Protein AF-T1A2F9-F1 (afdb_monomer)

InterPro domains:
  IPR013780 Glycosyl hydrolase, all-beta [G3DSA:2.60.40.1180] (97-160)

Secondary structure (DSSP, 8-state):
--SS-----B--GGGTTSSTTTTTT-SSSTTS-HHHHHHHHHHHHHH--TTBTTTHHHHHHHHHHHT--HHHHHHHHHHHHHHTB-TTS-B--SS--GGGGGHHHHHHHHHHEE-SSSSPEESTTS-TTS-EEEEEEEETTTEEEEEEEETTEEEEEEE-

Structure (mmCIF, N/CA/C/O backbone):
data_AF-T1A2F9-F1
#
_entry.id   AF-T1A2F9-F1
#
loop_
_atom_site.group_PDB
_atom_site.id
_atom_site.type_symbol
_atom_site.label_atom_id
_atom_site.label_alt_id
_atom_site.label_comp_id
_atom_site.label_asym_id
_atom_site.label_entity_id
_atom_site.label_seq_id
_atom_site.pdbx_PDB_ins_code
_atom_site.Cartn_x
_atom_site.Cartn_y
_atom_site.Cartn_z
_atom_site.occupancy
_atom_site.B_iso_or_equiv
_atom_site.auth_seq_id
_atom_site.auth_comp_id
_atom_site.auth_asym_id
_atom_site.auth_atom_id
_atom_site.pdbx_PDB_model_num
ATOM 1 N N . PHE A 1 1 ? -3.158 4.848 -23.390 1.00 39.69 1 PHE A N 1
ATOM 2 C CA . PHE A 1 1 ? -2.364 3.608 -23.528 1.00 39.69 1 PHE A CA 1
ATOM 3 C C . PHE A 1 1 ? -3.320 2.428 -23.637 1.00 39.69 1 PHE A C 1
ATOM 5 O O . PHE A 1 1 ? -4.338 2.453 -22.957 1.00 39.69 1 PHE A O 1
ATOM 12 N N . GLY A 1 2 ? -3.061 1.473 -24.540 1.00 35.88 2 GLY A N 1
ATOM 13 C CA . GLY A 1 2 ? -3.942 0.319 -24.774 1.00 35.88 2 GLY A CA 1
ATOM 14 C C . GLY A 1 2 ? -4.059 -0.620 -23.560 1.00 35.88 2 GLY A C 1
ATOM 15 O O . GLY A 1 2 ? -3.306 -0.465 -22.601 1.00 35.88 2 GLY A O 1
ATOM 16 N N . PRO A 1 3 ? -4.973 -1.606 -23.595 1.00 38.78 3 PRO A N 1
ATOM 17 C CA . PRO A 1 3 ? -5.327 -2.448 -22.443 1.00 38.78 3 PRO A CA 1
ATOM 18 C C . PRO A 1 3 ? -4.197 -3.358 -21.930 1.00 38.78 3 PRO A C 1
ATOM 20 O O . PRO A 1 3 ? -4.290 -3.857 -20.815 1.00 38.78 3 PRO A O 1
ATOM 23 N N . ASN A 1 4 ? -3.131 -3.553 -22.714 1.00 48.72 4 ASN A N 1
ATOM 24 C CA . ASN A 1 4 ? -1.951 -4.340 -22.355 1.00 48.72 4 ASN A CA 1
ATOM 25 C C . ASN A 1 4 ? -0.677 -3.596 -22.796 1.00 48.72 4 ASN A C 1
ATOM 27 O O . ASN A 1 4 ? -0.108 -3.939 -23.835 1.00 48.72 4 ASN A O 1
ATOM 31 N N . PRO A 1 5 ? -0.235 -2.544 -22.084 1.00 49.72 5 PRO A N 1
ATOM 32 C CA . PRO A 1 5 ? 1.060 -1.951 -22.379 1.00 49.72 5 PRO A CA 1
ATOM 33 C C . PRO A 1 5 ? 2.152 -3.010 -22.140 1.00 49.72 5 PRO A C 1
ATOM 35 O O . PRO A 1 5 ? 2.027 -3.801 -21.198 1.00 49.72 5 PRO A O 1
ATOM 38 N N . PRO A 1 6 ? 3.202 -3.075 -22.976 1.00 50.50 6 PRO A N 1
ATOM 39 C CA . PRO A 1 6 ? 4.313 -3.978 -22.723 1.00 50.50 6 PRO A CA 1
ATOM 40 C C . PRO A 1 6 ? 4.901 -3.652 -21.348 1.00 50.50 6 PRO A C 1
ATOM 42 O O . PRO A 1 6 ? 5.358 -2.536 -21.108 1.00 50.50 6 PRO A O 1
ATOM 45 N N . VAL A 1 7 ? 4.854 -4.626 -20.439 1.00 58.56 7 VAL A N 1
ATOM 46 C CA . VAL A 1 7 ? 5.533 -4.570 -19.143 1.00 58.56 7 VAL A CA 1
ATOM 47 C C . VAL A 1 7 ? 7.024 -4.705 -19.434 1.00 58.56 7 VAL A C 1
ATOM 49 O O . VAL A 1 7 ? 7.567 -5.805 -19.462 1.00 58.56 7 VAL A O 1
ATOM 52 N N . ARG A 1 8 ? 7.666 -3.589 -19.772 1.00 58.16 8 ARG A N 1
ATOM 53 C CA . ARG A 1 8 ? 9.113 -3.508 -19.936 1.00 58.16 8 ARG A CA 1
ATOM 54 C C . ARG A 1 8 ? 9.649 -2.704 -18.761 1.00 58.16 8 ARG A C 1
ATOM 56 O O . ARG A 1 8 ? 9.241 -1.549 -18.635 1.00 58.16 8 ARG A O 1
ATOM 63 N N . PRO A 1 9 ? 10.543 -3.276 -17.937 1.00 56.16 9 PRO A N 1
ATOM 64 C CA . PRO A 1 9 ? 11.260 -2.485 -16.961 1.00 56.16 9 PRO A CA 1
ATOM 65 C C . PRO A 1 9 ? 11.976 -1.332 -17.662 1.00 56.16 9 PRO A C 1
ATOM 67 O O . PRO A 1 9 ? 12.737 -1.539 -18.612 1.00 56.16 9 PRO A O 1
ATOM 70 N N . VAL A 1 10 ? 11.657 -0.121 -17.237 1.00 64.56 10 VAL A N 1
ATOM 71 C CA . VAL A 1 10 ? 12.330 1.122 -17.627 1.00 64.56 10 VAL A CA 1
ATOM 72 C C . VAL A 1 10 ? 12.952 1.693 -16.360 1.00 64.56 10 VAL A C 1
ATOM 74 O O . VAL A 1 10 ? 12.511 1.341 -15.274 1.00 64.56 10 VAL A O 1
ATOM 77 N N . GLY A 1 11 ? 14.002 2.502 -16.459 1.00 58.38 11 GLY A N 1
ATOM 78 C CA . GLY A 1 11 ? 14.671 2.982 -15.254 1.00 58.38 11 GLY A CA 1
ATOM 79 C C . GLY A 1 11 ? 15.381 4.306 -15.450 1.00 58.38 11 GLY A C 1
ATOM 80 O O . GLY A 1 11 ? 16.134 4.484 -16.408 1.00 58.38 11 GLY A O 1
ATOM 81 N N . SER A 1 12 ? 15.161 5.213 -14.504 1.00 57.91 12 SER A N 1
ATOM 82 C CA . SER A 1 12 ? 16.075 6.304 -14.169 1.00 57.91 12 SER A CA 1
ATOM 83 C C . SER A 1 12 ? 15.968 6.543 -12.665 1.00 57.91 12 SER A C 1
ATOM 85 O O . SER A 1 12 ? 14.859 6.530 -12.138 1.00 57.91 12 SER A O 1
ATOM 87 N N . SER A 1 13 ? 17.078 6.816 -11.978 1.00 58.81 13 SER A N 1
ATOM 88 C CA . SER A 1 13 ? 17.068 7.126 -10.537 1.00 58.81 13 SER A CA 1
ATOM 89 C C . SER A 1 13 ? 16.171 8.317 -10.165 1.00 58.81 13 SER A C 1
ATOM 91 O O . SER A 1 13 ? 15.777 8.445 -9.014 1.00 58.81 13 SER A O 1
ATOM 93 N N . ALA A 1 14 ? 15.801 9.161 -11.135 1.00 56.34 14 ALA A N 1
ATOM 94 C CA . ALA A 1 14 ? 14.977 10.351 -10.939 1.00 56.34 14 ALA A CA 1
ATOM 95 C C . ALA A 1 14 ? 13.527 10.066 -10.493 1.00 56.34 14 ALA A C 1
ATOM 97 O O . ALA A 1 14 ? 12.864 10.975 -10.001 1.00 56.34 14 ALA A O 1
ATOM 98 N N . GLY A 1 15 ? 13.017 8.838 -10.662 1.00 59.19 15 GLY A N 1
ATOM 99 C CA . GLY A 1 15 ? 11.674 8.468 -10.195 1.00 59.19 15 GLY A CA 1
ATOM 100 C C . GLY A 1 15 ? 11.557 8.366 -8.670 1.00 59.19 15 GLY A C 1
ATOM 101 O O . GLY A 1 15 ? 10.506 8.695 -8.117 1.00 59.19 15 GLY A O 1
ATOM 102 N N . MET A 1 16 ? 12.658 8.008 -7.998 1.00 63.72 16 MET A N 1
ATOM 103 C CA . MET A 1 16 ? 12.675 7.705 -6.563 1.00 63.72 16 MET A CA 1
ATOM 104 C C . MET A 1 16 ? 12.317 8.894 -5.670 1.00 63.72 16 MET A C 1
ATOM 106 O O . MET A 1 16 ? 11.827 8.696 -4.562 1.00 63.72 16 MET A O 1
ATOM 110 N N . ASP A 1 17 ? 12.536 10.129 -6.122 1.00 71.12 17 ASP A N 1
ATOM 111 C CA . ASP A 1 17 ? 12.412 11.321 -5.271 1.00 71.12 17 ASP A CA 1
ATOM 112 C C . ASP A 1 17 ? 10.998 11.927 -5.253 1.00 71.12 17 ASP A C 1
ATOM 114 O O . ASP A 1 17 ? 10.759 12.953 -4.615 1.00 71.12 17 ASP A O 1
ATOM 118 N N . ALA A 1 18 ? 10.025 11.314 -5.934 1.00 83.12 18 ALA A N 1
ATOM 119 C CA . ALA A 1 18 ? 8.707 11.925 -6.097 1.00 83.12 18 ALA A CA 1
ATOM 120 C C . ALA A 1 18 ? 7.710 11.635 -4.963 1.00 83.12 18 ALA A C 1
ATOM 122 O O . ALA A 1 18 ? 6.803 12.434 -4.720 1.00 83.12 18 ALA A O 1
ATOM 123 N N . LEU A 1 19 ? 7.844 10.493 -4.283 1.00 92.38 19 LEU A N 1
ATOM 124 C CA . LEU A 1 19 ? 6.873 10.017 -3.288 1.00 92.38 19 LEU A CA 1
ATOM 125 C C . LEU A 1 19 ? 7.487 9.701 -1.918 1.00 92.38 19 LEU A C 1
ATOM 127 O O . LEU A 1 19 ? 6.774 9.228 -1.036 1.00 92.38 19 LEU A O 1
ATOM 131 N N . GLN A 1 20 ? 8.760 10.041 -1.686 1.00 92.62 20 GLN A N 1
ATOM 132 C CA . GLN A 1 20 ? 9.443 9.809 -0.401 1.00 92.62 20 GLN A CA 1
ATOM 133 C C . GLN A 1 20 ? 8.725 10.456 0.790 1.00 92.62 20 GLN A C 1
ATOM 135 O O . GLN A 1 20 ? 8.724 9.912 1.891 1.00 92.62 20 GLN A O 1
ATOM 140 N N . VAL A 1 21 ? 8.063 11.594 0.551 1.00 95.06 21 VAL A N 1
ATOM 141 C CA . VAL A 1 21 ? 7.233 12.304 1.538 1.00 95.06 21 VAL A CA 1
ATOM 142 C C . VAL A 1 21 ? 5.988 11.505 1.965 1.00 95.06 21 VAL A C 1
ATOM 144 O O . VAL A 1 21 ? 5.433 11.758 3.034 1.00 95.06 21 VAL A O 1
ATOM 147 N N . VAL A 1 22 ? 5.542 10.558 1.132 1.00 96.69 22 VAL A N 1
ATOM 148 C CA . VAL A 1 22 ? 4.444 9.626 1.416 1.00 96.69 22 VAL A CA 1
ATOM 149 C C . VAL A 1 22 ? 4.997 8.371 2.082 1.00 96.69 22 VAL A C 1
ATOM 151 O O . VAL A 1 22 ? 4.637 8.082 3.214 1.00 96.69 22 VAL A O 1
ATOM 154 N N . PHE A 1 23 ? 5.934 7.684 1.428 1.00 95.62 23 PHE A N 1
ATOM 155 C CA . PHE A 1 23 ? 6.635 6.526 1.976 1.00 95.62 23 PHE A CA 1
ATOM 156 C C . PHE A 1 23 ? 8.119 6.603 1.594 1.00 95.62 23 PHE A C 1
ATOM 158 O O . PHE A 1 23 ? 8.418 6.799 0.416 1.00 95.62 23 PHE A O 1
ATOM 165 N N . PRO A 1 24 ? 9.059 6.424 2.538 1.00 93.56 24 PRO A N 1
ATOM 166 C CA . PRO A 1 24 ? 8.846 5.986 3.921 1.00 93.56 24 PRO A CA 1
ATOM 167 C C . PRO A 1 24 ? 8.671 7.129 4.939 1.00 93.56 24 PRO A C 1
ATOM 169 O O . PRO A 1 24 ? 8.632 6.862 6.135 1.00 93.56 24 PRO A O 1
ATOM 172 N N . ALA A 1 25 ? 8.614 8.401 4.521 1.00 95.44 25 ALA A N 1
ATOM 173 C CA . ALA A 1 25 ? 8.609 9.509 5.483 1.00 95.44 25 ALA A CA 1
ATOM 174 C C . ALA A 1 25 ? 7.255 9.725 6.184 1.00 95.44 25 ALA A C 1
ATOM 176 O O . ALA A 1 25 ? 7.220 10.298 7.273 1.00 95.44 25 ALA A O 1
ATOM 177 N N . TRP A 1 26 ? 6.145 9.285 5.575 1.00 95.50 26 TRP A N 1
ATOM 178 C CA . TRP A 1 26 ? 4.792 9.348 6.146 1.00 95.50 26 TRP A CA 1
ATOM 179 C C . TRP A 1 26 ? 4.285 10.750 6.522 1.00 95.50 26 TRP A C 1
ATOM 181 O O . TRP A 1 26 ? 3.306 10.902 7.258 1.00 95.50 26 TRP A O 1
ATOM 191 N N . ASN A 1 27 ? 4.893 11.806 5.975 1.00 96.06 27 ASN A N 1
ATOM 192 C CA . ASN A 1 27 ? 4.419 13.180 6.148 1.00 96.06 27 ASN A CA 1
ATOM 193 C C . ASN A 1 27 ? 3.094 13.430 5.399 1.00 96.06 27 ASN A C 1
ATOM 195 O O . ASN A 1 27 ? 2.295 14.275 5.819 1.00 96.06 27 ASN A O 1
ATOM 199 N N . ILE A 1 28 ? 2.854 12.710 4.296 1.00 97.19 28 ILE A N 1
ATOM 200 C CA . ILE A 1 28 ? 1.596 12.722 3.538 1.00 97.19 28 ILE A CA 1
ATOM 201 C C . ILE A 1 28 ? 0.985 11.314 3.537 1.00 97.19 28 ILE A C 1
ATOM 203 O O . ILE A 1 28 ? 1.659 10.352 3.207 1.00 97.19 28 ILE A O 1
ATOM 207 N N . GLY A 1 29 ? -0.303 11.198 3.865 1.00 96.44 29 GLY A N 1
ATOM 208 C CA . GLY A 1 29 ? -1.039 9.930 3.892 1.00 96.44 29 GLY A CA 1
ATOM 209 C C . GLY A 1 29 ? -2.557 10.133 3.924 1.00 96.44 29 GLY A C 1
ATOM 210 O O . GLY A 1 29 ? -3.057 11.220 3.611 1.00 96.44 29 GLY A O 1
ATOM 211 N N . LEU A 1 30 ? -3.303 9.096 4.316 1.00 96.25 30 LEU A N 1
ATOM 212 C CA . LEU A 1 30 ? -4.773 9.080 4.330 1.00 96.25 30 LEU A CA 1
ATOM 213 C C . LEU A 1 30 ? -5.431 10.194 5.154 1.00 96.25 30 LEU A C 1
ATOM 215 O O . LEU A 1 30 ? -6.510 10.668 4.791 1.00 96.25 30 LEU A O 1
ATOM 219 N N . GLU A 1 31 ? -4.795 10.599 6.248 1.00 97.00 31 GLU A N 1
ATOM 220 C CA . GLU A 1 31 ? -5.277 11.598 7.203 1.00 97.00 31 GLU A CA 1
ATOM 221 C C . GLU A 1 31 ? -4.752 13.011 6.928 1.00 97.00 31 GLU A C 1
ATOM 223 O O . GLU A 1 31 ? -5.129 13.966 7.612 1.00 97.00 31 GLU A O 1
ATOM 228 N N . SER A 1 32 ? -3.876 13.173 5.935 1.00 97.25 32 SER A N 1
ATOM 229 C CA . SER A 1 32 ? -3.378 14.488 5.539 1.00 97.25 32 SER A CA 1
ATOM 230 C C . SER A 1 32 ? -4.493 15.344 4.931 1.00 97.25 32 SER A C 1
ATOM 232 O O . SER A 1 32 ? -5.541 14.855 4.504 1.00 97.25 32 SER A O 1
ATOM 234 N N . GLN A 1 33 ? -4.252 16.658 4.840 1.00 97.69 33 GLN A N 1
ATOM 235 C CA . GLN A 1 33 ? -5.173 17.571 4.159 1.00 97.69 33 GLN A CA 1
ATOM 236 C C . GLN A 1 33 ? -5.513 17.043 2.760 1.00 97.69 33 GLN A C 1
ATOM 238 O O . GLN A 1 33 ? -4.618 16.650 2.010 1.00 97.69 33 GLN A O 1
ATOM 243 N N . SER A 1 34 ? -6.791 17.108 2.379 1.00 96.38 34 SER A N 1
ATOM 244 C CA . SER A 1 34 ? -7.290 16.561 1.109 1.00 96.38 34 SER A CA 1
ATOM 245 C C . SER A 1 34 ? -6.507 17.047 -0.116 1.00 96.38 34 SER A C 1
ATOM 247 O O . SER A 1 34 ? -6.301 16.275 -1.049 1.00 96.38 34 SER A O 1
ATOM 249 N N . ARG A 1 35 ? -6.012 18.295 -0.100 1.00 97.88 35 ARG A N 1
ATOM 250 C CA . ARG A 1 35 ? -5.144 18.852 -1.152 1.00 97.88 35 ARG A CA 1
ATOM 251 C C . ARG A 1 35 ? -3.787 18.148 -1.264 1.00 97.88 35 ARG A C 1
ATOM 253 O O . ARG A 1 35 ? -3.330 17.904 -2.371 1.00 97.88 35 ARG A O 1
ATOM 260 N N . LEU A 1 36 ? -3.160 17.810 -0.134 1.00 97.38 36 LEU A N 1
ATOM 261 C CA . LEU A 1 36 ? -1.859 17.136 -0.101 1.00 97.38 36 LEU A CA 1
ATOM 262 C C . LEU A 1 36 ? -2.011 15.677 -0.521 1.00 97.38 36 LEU A C 1
ATOM 264 O O . LEU A 1 36 ? -1.247 15.194 -1.350 1.00 97.38 36 LEU A O 1
ATOM 268 N N . ARG A 1 37 ? -3.053 15.003 -0.018 1.00 96.69 37 ARG A N 1
ATOM 269 C CA . ARG A 1 37 ? -3.372 13.637 -0.439 1.00 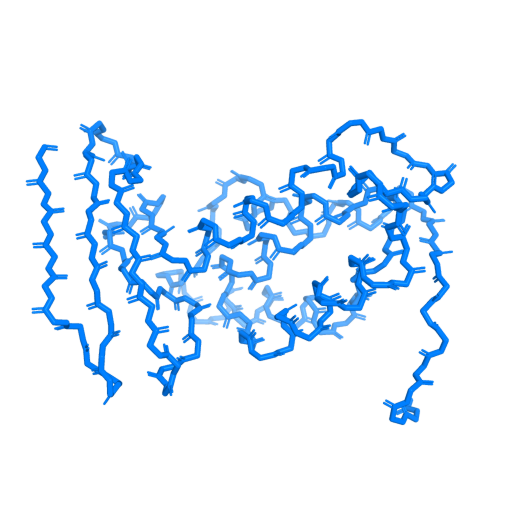96.69 37 ARG A CA 1
ATOM 270 C C . ARG A 1 37 ? -3.692 13.567 -1.936 1.00 96.69 37 ARG A C 1
ATOM 272 O O . ARG A 1 37 ? -3.221 12.663 -2.612 1.00 96.69 37 ARG A O 1
ATOM 279 N N . ARG A 1 38 ? -4.443 14.537 -2.472 1.00 97.94 38 ARG A N 1
ATOM 280 C CA . ARG A 1 38 ? -4.709 14.627 -3.916 1.00 97.94 38 ARG A CA 1
ATOM 281 C C . ARG A 1 38 ? -3.423 14.797 -4.723 1.00 97.94 38 ARG A C 1
ATOM 283 O O . ARG A 1 38 ? -3.247 14.067 -5.683 1.00 97.94 38 ARG A O 1
ATOM 290 N N . ALA A 1 39 ? -2.512 15.674 -4.297 1.00 97.06 39 ALA A N 1
ATOM 291 C CA . ALA A 1 39 ? -1.220 15.832 -4.965 1.00 97.06 39 ALA A CA 1
ATOM 292 C C . ALA A 1 39 ? -0.407 14.523 -4.986 1.00 97.06 39 ALA A C 1
ATOM 294 O O . ALA A 1 39 ? 0.182 14.196 -6.008 1.00 97.06 39 ALA A O 1
ATOM 295 N N . ALA A 1 40 ? -0.416 13.741 -3.901 1.00 96.69 40 ALA A N 1
ATOM 296 C CA . ALA A 1 40 ? 0.226 12.424 -3.883 1.00 96.69 40 ALA A CA 1
ATOM 297 C C . ALA A 1 40 ? -0.408 11.445 -4.890 1.00 96.69 40 ALA A C 1
ATOM 299 O O . ALA A 1 40 ? 0.311 10.793 -5.643 1.00 96.69 40 ALA A O 1
ATOM 300 N N . LEU A 1 41 ? -1.742 11.377 -4.945 1.00 97.69 41 LEU A N 1
ATOM 301 C CA . LEU A 1 41 ? -2.466 10.535 -5.905 1.00 97.69 41 LEU A CA 1
ATOM 302 C C . LEU A 1 41 ? -2.187 10.949 -7.357 1.00 97.69 41 LEU A C 1
ATOM 304 O O . LEU A 1 41 ? -1.896 10.089 -8.184 1.00 97.69 41 LEU A O 1
ATOM 308 N N . ASP A 1 42 ? -2.210 12.252 -7.648 1.00 96.00 42 ASP A N 1
ATOM 309 C CA . ASP A 1 42 ? -1.910 12.791 -8.978 1.00 96.00 42 ASP A CA 1
ATOM 310 C C . ASP A 1 42 ? -0.465 12.456 -9.396 1.00 96.00 42 ASP A C 1
ATOM 312 O O . ASP A 1 42 ? -0.214 12.103 -10.550 1.00 96.00 42 ASP A O 1
ATOM 316 N N . THR A 1 43 ? 0.486 12.488 -8.455 1.00 94.94 43 THR A N 1
ATOM 317 C CA . THR A 1 43 ? 1.878 12.071 -8.685 1.00 94.94 43 THR A CA 1
ATOM 318 C C . THR A 1 43 ? 1.985 10.578 -9.013 1.00 94.94 43 THR A C 1
ATOM 320 O O . THR A 1 43 ? 2.661 10.221 -9.980 1.00 94.94 43 THR A O 1
ATOM 323 N N . VAL A 1 44 ? 1.289 9.698 -8.276 1.00 95.06 44 VAL A N 1
ATOM 324 C CA . VAL A 1 44 ? 1.218 8.254 -8.595 1.00 95.06 44 VAL A CA 1
ATOM 325 C C . VAL A 1 44 ? 0.663 8.050 -10.011 1.00 95.06 44 VAL A C 1
ATOM 327 O O . VAL A 1 44 ? 1.231 7.294 -10.807 1.00 95.06 44 VAL A O 1
ATOM 330 N N . ASP A 1 45 ? -0.416 8.763 -10.347 1.00 93.75 45 ASP A N 1
ATOM 331 C CA . ASP A 1 45 ? -1.091 8.681 -11.645 1.00 93.75 45 ASP A CA 1
ATOM 332 C C . ASP A 1 45 ? -0.248 9.191 -12.813 1.00 93.75 45 ASP A C 1
ATOM 334 O O . ASP A 1 45 ? -0.358 8.657 -13.923 1.00 93.75 45 ASP A O 1
ATOM 338 N N . TYR A 1 46 ? 0.568 10.216 -12.577 1.00 91.31 46 TYR A N 1
ATOM 339 C CA . TYR A 1 46 ? 1.460 10.797 -13.572 1.00 91.31 46 TYR A CA 1
ATOM 340 C C . TYR A 1 46 ? 2.671 9.896 -13.833 1.00 91.31 46 TYR A C 1
ATOM 342 O O . TYR A 1 46 ? 2.982 9.603 -14.989 1.00 91.31 46 TYR A O 1
ATOM 350 N N . LEU A 1 47 ? 3.330 9.427 -12.770 1.00 88.62 47 LEU A N 1
ATOM 351 C CA . LEU A 1 47 ? 4.606 8.717 -12.866 1.00 88.62 47 LEU A CA 1
ATOM 352 C C . LEU A 1 47 ? 4.459 7.258 -13.298 1.00 88.62 47 LEU A C 1
ATOM 354 O O . LEU A 1 47 ? 5.222 6.791 -14.141 1.00 88.62 47 LEU A O 1
ATOM 358 N N . ARG A 1 48 ? 3.473 6.536 -12.746 1.00 89.25 48 ARG A N 1
ATOM 359 C CA . ARG A 1 48 ? 3.171 5.130 -13.091 1.00 89.25 48 ARG A CA 1
ATOM 360 C C . ARG A 1 48 ? 4.402 4.211 -13.104 1.00 89.25 48 ARG A C 1
ATOM 362 O O . ARG A 1 48 ? 4.506 3.336 -13.968 1.00 89.25 48 ARG A O 1
ATOM 369 N N . LEU A 1 49 ? 5.297 4.359 -12.126 1.00 89.62 49 LEU A N 1
ATOM 370 C CA . LEU A 1 49 ? 6.566 3.622 -11.999 1.00 89.62 49 LEU A CA 1
ATOM 371 C C . LEU A 1 49 ? 6.389 2.163 -11.539 1.00 89.62 49 LEU A C 1
ATOM 373 O O . LEU A 1 49 ? 7.267 1.568 -10.927 1.00 89.62 49 LEU A O 1
ATOM 377 N N . TRP A 1 50 ? 5.264 1.534 -11.886 1.00 91.69 50 TRP A N 1
ATOM 378 C CA . TRP A 1 50 ? 4.911 0.165 -11.501 1.00 91.69 50 TRP A CA 1
ATOM 379 C C . TRP A 1 50 ? 5.957 -0.888 -11.900 1.00 91.69 50 TRP A C 1
ATOM 381 O O . TRP A 1 50 ? 5.964 -1.989 -11.357 1.00 91.69 50 TRP A O 1
ATOM 391 N N . TYR A 1 51 ? 6.806 -0.591 -12.878 1.00 89.88 51 TYR A N 1
ATOM 392 C CA . TYR A 1 51 ? 7.846 -1.497 -13.363 1.00 89.88 51 TYR A CA 1
ATOM 393 C C . TYR A 1 51 ? 9.200 -0.799 -13.449 1.00 89.88 51 TYR A C 1
ATOM 395 O O . TYR A 1 51 ? 10.031 -1.195 -14.263 1.00 89.88 51 TYR A O 1
ATOM 403 N N . ASP A 1 52 ? 9.405 0.264 -12.671 1.00 88.12 52 ASP A N 1
ATOM 404 C CA . ASP A 1 52 ? 10.724 0.873 -12.585 1.00 88.12 52 ASP A CA 1
ATOM 405 C C . ASP A 1 52 ? 11.723 -0.130 -11.999 1.00 88.12 52 ASP A C 1
ATOM 407 O O . ASP A 1 52 ? 11.397 -0.852 -11.065 1.00 88.12 52 ASP A O 1
ATOM 411 N N . SER A 1 53 ? 12.925 -0.228 -12.557 1.00 84.00 53 SER A N 1
ATOM 412 C CA . SER A 1 53 ? 13.892 -1.239 -12.112 1.00 84.00 53 SER A CA 1
ATOM 413 C C . SER A 1 53 ? 14.489 -0.991 -10.720 1.00 84.00 53 SER A C 1
ATOM 415 O O . SER A 1 53 ? 15.194 -1.860 -10.221 1.00 84.00 53 SER A O 1
ATOM 417 N N . ASN A 1 54 ? 14.274 0.181 -10.122 1.00 83.75 54 ASN A N 1
ATOM 418 C CA . ASN A 1 54 ? 14.925 0.597 -8.879 1.00 83.75 54 ASN A CA 1
ATOM 419 C C . ASN A 1 54 ? 13.959 1.184 -7.837 1.00 83.75 54 ASN A C 1
ATOM 421 O O . ASN A 1 54 ? 14.339 1.345 -6.683 1.00 83.75 54 ASN A O 1
ATOM 425 N N . ASP A 1 55 ? 12.737 1.538 -8.240 1.00 87.69 55 ASP A N 1
ATOM 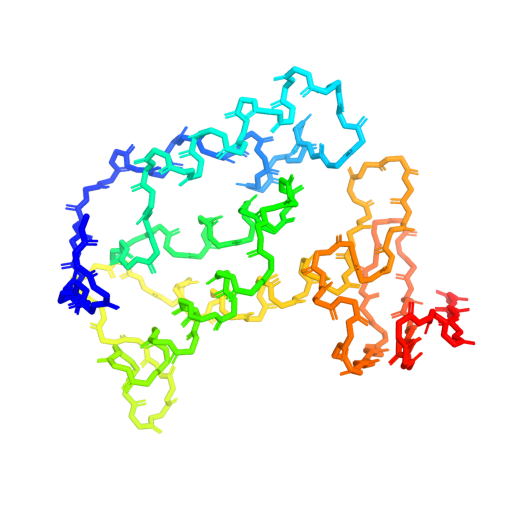426 C CA . ASP A 1 55 ? 11.787 2.260 -7.388 1.00 87.69 55 ASP A CA 1
ATOM 427 C C . ASP A 1 55 ? 10.563 1.425 -6.979 1.00 87.69 55 ASP A C 1
ATOM 429 O O . ASP A 1 55 ? 9.699 1.915 -6.258 1.00 87.69 55 ASP A O 1
ATOM 433 N N . THR A 1 56 ? 10.427 0.156 -7.394 1.00 90.81 56 THR A N 1
ATOM 434 C CA . THR A 1 56 ? 9.203 -0.605 -7.061 1.00 90.81 56 THR A CA 1
ATOM 435 C C . THR A 1 56 ? 9.004 -0.784 -5.556 1.00 90.81 56 THR A C 1
ATOM 437 O O . THR A 1 56 ? 7.867 -0.779 -5.080 1.00 90.81 56 THR A O 1
ATOM 440 N N . SER A 1 57 ? 10.095 -0.913 -4.801 1.00 92.00 57 SER A N 1
ATOM 441 C CA . SER A 1 57 ? 10.073 -1.121 -3.350 1.00 92.00 57 SER A CA 1
ATOM 442 C C . SER A 1 57 ? 9.614 0.110 -2.558 1.00 92.00 57 SER A C 1
ATOM 444 O O . SER A 1 57 ? 9.157 -0.043 -1.427 1.00 92.00 57 SER A O 1
ATOM 446 N N . SER A 1 58 ? 9.663 1.302 -3.155 1.00 93.06 58 SER A N 1
ATOM 447 C CA . SER A 1 58 ? 9.182 2.578 -2.603 1.00 93.06 58 SER A CA 1
ATOM 448 C C . SER A 1 58 ? 7.864 3.026 -3.235 1.00 93.06 58 SER A C 1
ATOM 450 O O . SER A 1 58 ? 6.945 3.439 -2.529 1.00 93.06 58 SER A O 1
ATOM 452 N N . PHE A 1 59 ? 7.732 2.909 -4.557 1.00 95.12 59 PHE A N 1
ATOM 453 C CA . PHE A 1 59 ? 6.585 3.412 -5.312 1.00 95.12 59 PHE A CA 1
ATOM 454 C C . PHE A 1 59 ? 5.274 2.704 -4.957 1.00 95.12 59 PHE A C 1
ATOM 456 O O . PHE A 1 59 ? 4.254 3.356 -4.733 1.00 95.12 59 PHE A O 1
ATOM 463 N N . TYR A 1 60 ? 5.278 1.369 -4.901 1.00 96.94 60 TYR A N 1
ATOM 464 C CA . TYR A 1 60 ? 4.068 0.607 -4.587 1.00 96.94 60 TYR A CA 1
ATOM 465 C C . TYR A 1 60 ? 3.535 0.863 -3.168 1.00 96.94 60 TYR A C 1
ATOM 467 O O . TYR A 1 60 ? 2.340 1.151 -3.053 1.00 96.94 60 TYR A O 1
ATOM 475 N N . PRO A 1 61 ? 4.353 0.797 -2.097 1.00 97.25 61 PRO A N 1
ATOM 476 C CA . PRO A 1 61 ? 3.862 1.142 -0.768 1.00 97.25 61 PRO A CA 1
ATOM 477 C C . PRO A 1 61 ? 3.470 2.617 -0.667 1.00 97.25 61 PRO A C 1
ATOM 479 O O . PRO A 1 61 ? 2.441 2.904 -0.070 1.00 97.25 61 PRO A O 1
ATOM 482 N N . ALA A 1 62 ? 4.164 3.546 -1.339 1.00 97.19 62 ALA A N 1
ATOM 483 C CA . ALA A 1 62 ? 3.719 4.941 -1.396 1.00 97.19 62 ALA A CA 1
ATOM 484 C C . ALA A 1 62 ? 2.329 5.099 -2.039 1.00 97.19 62 ALA A C 1
ATOM 486 O O . ALA A 1 62 ? 1.508 5.888 -1.571 1.00 97.19 62 ALA A O 1
ATOM 487 N N . ALA A 1 63 ? 2.038 4.346 -3.104 1.00 97.81 63 ALA A N 1
ATOM 488 C CA . ALA A 1 63 ? 0.716 4.354 -3.724 1.00 97.81 63 ALA A CA 1
ATOM 489 C C . ALA A 1 63 ? -0.370 3.842 -2.761 1.00 97.81 63 ALA A C 1
ATOM 491 O O . ALA A 1 63 ? -1.451 4.434 -2.697 1.00 97.81 63 ALA A O 1
ATOM 492 N N . ALA A 1 64 ? -0.073 2.796 -1.984 1.00 98.38 64 ALA A N 1
ATOM 493 C CA . ALA A 1 64 ? -0.977 2.283 -0.955 1.00 98.38 64 ALA A CA 1
ATOM 494 C C . ALA A 1 64 ? -1.170 3.287 0.199 1.00 98.38 64 ALA A C 1
ATOM 496 O O . ALA A 1 64 ? -2.298 3.556 0.616 1.00 98.38 64 ALA A O 1
ATOM 497 N N . ASP A 1 65 ? -0.092 3.919 0.662 1.00 97.56 65 ASP A N 1
ATOM 498 C CA . ASP A 1 65 ? -0.100 4.905 1.751 1.00 97.56 65 ASP A CA 1
ATOM 499 C C . ASP A 1 65 ? -0.852 6.199 1.372 1.00 97.56 65 ASP A C 1
ATOM 501 O O . ASP A 1 65 ? -1.489 6.840 2.216 1.00 97.56 65 ASP A O 1
ATOM 505 N N . ALA A 1 66 ? -0.853 6.563 0.083 1.00 97.19 66 ALA A N 1
ATOM 506 C CA . ALA A 1 66 ? -1.693 7.630 -0.470 1.00 97.19 66 ALA A CA 1
ATOM 507 C C . ALA A 1 66 ? -3.178 7.221 -0.616 1.00 97.19 66 ALA A C 1
ATOM 509 O O . ALA A 1 66 ? -4.061 8.087 -0.732 1.00 97.19 66 ALA A O 1
ATOM 510 N N . GLY A 1 67 ? -3.471 5.917 -0.595 1.00 97.44 67 GLY A N 1
ATOM 511 C CA . GLY A 1 67 ? -4.787 5.322 -0.836 1.00 97.44 67 GLY A CA 1
ATOM 512 C C . GLY A 1 67 ? -5.212 5.395 -2.300 1.00 97.44 67 GLY A C 1
ATOM 513 O O . GLY A 1 67 ? -6.300 5.905 -2.591 1.00 97.44 67 GLY A O 1
ATOM 514 N N . TYR A 1 68 ? -4.314 4.995 -3.204 1.00 98.38 68 TYR A N 1
ATOM 515 C CA . TYR A 1 68 ? -4.571 4.847 -4.638 1.00 98.38 68 TYR A CA 1
ATOM 516 C C . TYR A 1 68 ? -5.523 3.664 -4.919 1.00 98.38 68 TYR A C 1
ATOM 518 O O . TYR A 1 68 ? -5.894 2.952 -4.006 1.00 98.38 68 TYR A O 1
ATOM 526 N N . ASP A 1 69 ? -5.996 3.433 -6.153 1.00 98.25 69 ASP A N 1
ATOM 527 C CA . ASP A 1 69 ? -6.944 2.324 -6.390 1.00 98.25 69 ASP A CA 1
ATOM 528 C C . ASP A 1 69 ? -6.290 0.955 -6.083 1.00 98.25 69 ASP A C 1
ATOM 530 O O . ASP A 1 69 ? -5.407 0.513 -6.837 1.00 98.25 69 ASP A O 1
ATOM 534 N N . PRO A 1 70 ? -6.765 0.210 -5.062 1.00 98.38 70 PRO A N 1
ATOM 535 C CA . PRO A 1 70 ? -6.121 -1.028 -4.639 1.00 98.38 70 PRO A CA 1
ATOM 536 C C . PRO A 1 70 ? -6.216 -2.126 -5.703 1.00 98.38 70 PRO A C 1
ATOM 538 O O . PRO A 1 70 ? -5.365 -3.014 -5.783 1.00 98.38 70 PRO A O 1
ATOM 541 N N . LYS A 1 71 ? -7.218 -2.073 -6.592 1.00 98.31 71 LYS A N 1
ATOM 542 C CA . LYS A 1 71 ? -7.322 -3.013 -7.719 1.00 98.31 71 LYS A CA 1
ATOM 543 C C . LYS A 1 71 ? -6.237 -2.762 -8.757 1.00 98.31 71 LYS A C 1
ATOM 545 O O . LYS A 1 71 ? -5.794 -3.706 -9.414 1.00 98.31 71 LYS A O 1
ATOM 550 N N . VAL A 1 72 ? -5.827 -1.506 -8.935 1.00 98.12 72 VAL A N 1
ATOM 551 C CA . VAL A 1 72 ? -4.723 -1.147 -9.828 1.00 98.12 72 VAL A CA 1
ATOM 552 C C . VAL A 1 72 ? -3.410 -1.654 -9.243 1.00 98.12 72 VAL A C 1
ATOM 554 O O . VAL A 1 72 ? -2.691 -2.363 -9.949 1.00 98.12 72 VAL A O 1
ATOM 557 N N . ILE A 1 73 ? -3.160 -1.404 -7.954 1.00 98.56 73 ILE A N 1
ATOM 558 C CA . ILE A 1 73 ? -1.967 -1.888 -7.244 1.00 98.56 73 ILE A CA 1
ATOM 559 C C . ILE A 1 73 ? -1.858 -3.416 -7.349 1.00 98.56 73 ILE A C 1
ATOM 561 O O . ILE A 1 73 ? -0.871 -3.929 -7.878 1.00 98.56 73 ILE A O 1
ATOM 565 N N . LEU A 1 74 ? -2.903 -4.162 -6.960 1.00 98.56 74 LEU A N 1
ATOM 566 C CA . LEU A 1 74 ? -2.908 -5.632 -7.026 1.00 98.56 74 LEU A CA 1
ATOM 567 C C . LEU A 1 74 ? -2.719 -6.166 -8.451 1.00 98.56 74 LEU A C 1
ATOM 569 O O . LEU A 1 74 ? -2.054 -7.186 -8.653 1.00 98.56 74 LEU A O 1
ATOM 573 N N . ARG A 1 75 ? -3.283 -5.490 -9.460 1.00 97.56 75 ARG A N 1
ATOM 574 C CA . ARG A 1 75 ? -3.082 -5.861 -10.867 1.00 97.56 75 ARG A CA 1
ATOM 575 C C . ARG A 1 75 ? -1.616 -5.710 -11.270 1.00 97.56 75 ARG A C 1
ATOM 577 O O . ARG A 1 75 ? -1.081 -6.617 -11.909 1.00 97.56 75 ARG A O 1
ATOM 584 N N . HIS A 1 76 ? -0.975 -4.599 -10.911 1.00 96.50 76 HIS A N 1
ATOM 585 C CA . HIS A 1 76 ? 0.428 -4.357 -11.242 1.00 96.50 76 HIS A CA 1
ATOM 586 C C . HIS A 1 76 ? 1.371 -5.282 -10.462 1.00 96.50 76 HIS A C 1
ATOM 588 O O . HIS A 1 76 ? 2.222 -5.896 -11.102 1.00 96.50 76 HIS A O 1
ATOM 594 N N . LEU A 1 77 ? 1.131 -5.527 -9.166 1.00 96.38 77 LEU A N 1
ATOM 595 C CA . LEU A 1 77 ? 1.865 -6.529 -8.375 1.00 96.38 77 LEU A CA 1
ATOM 596 C C . LEU A 1 77 ? 1.767 -7.928 -9.003 1.00 96.38 77 LEU A C 1
ATOM 598 O O . LEU A 1 77 ? 2.769 -8.619 -9.179 1.00 96.38 77 LEU A O 1
ATOM 602 N N . ARG A 1 78 ? 0.564 -8.347 -9.421 1.00 95.12 78 ARG A N 1
ATOM 603 C CA . ARG A 1 78 ? 0.370 -9.638 -10.100 1.00 95.12 78 ARG A CA 1
ATOM 604 C C . ARG A 1 78 ? 1.148 -9.721 -11.412 1.00 95.12 78 ARG A C 1
ATOM 606 O O . ARG A 1 78 ? 1.654 -10.790 -11.749 1.00 95.12 78 ARG A O 1
ATOM 613 N N . LEU A 1 79 ? 1.203 -8.635 -12.180 1.00 93.50 79 LEU A N 1
ATOM 614 C CA . LEU A 1 79 ? 1.983 -8.581 -13.416 1.00 93.50 79 LEU A CA 1
ATOM 615 C C . LEU A 1 79 ? 3.485 -8.608 -13.129 1.00 93.50 79 LEU A C 1
ATOM 617 O O . LEU A 1 79 ? 4.189 -9.349 -13.808 1.00 93.50 79 LEU A O 1
ATOM 621 N N . LEU A 1 80 ? 3.945 -7.880 -12.109 1.00 91.00 80 LEU A N 1
ATOM 622 C CA . LEU A 1 80 ? 5.332 -7.872 -11.654 1.00 91.00 80 LEU A CA 1
ATOM 623 C C . LEU A 1 80 ? 5.801 -9.302 -11.343 1.00 91.00 80 LEU A C 1
ATOM 625 O O . LEU A 1 80 ? 6.705 -9.812 -12.000 1.00 91.00 80 LEU A O 1
ATOM 629 N N . VAL A 1 81 ? 5.088 -10.010 -10.463 1.00 91.56 81 VAL A N 1
ATOM 630 C CA . VAL A 1 81 ? 5.425 -11.393 -10.080 1.00 91.56 81 VAL A CA 1
ATOM 631 C C . VAL A 1 81 ? 5.354 -12.359 -11.267 1.00 91.56 81 VAL A C 1
ATOM 633 O O . VAL A 1 81 ? 6.219 -13.211 -11.424 1.00 91.56 81 VAL A O 1
ATOM 636 N N . ARG A 1 82 ? 4.338 -12.250 -12.137 1.00 91.25 82 ARG A N 1
ATOM 637 C CA . ARG A 1 82 ? 4.115 -13.237 -13.216 1.00 91.25 82 ARG A CA 1
ATOM 638 C C . ARG A 1 82 ? 4.928 -13.001 -14.485 1.00 91.25 82 ARG A C 1
ATOM 640 O O . ARG A 1 82 ? 4.963 -13.896 -15.329 1.00 91.25 82 ARG A O 1
ATOM 647 N N . ARG A 1 83 ? 5.444 -11.789 -14.699 1.00 89.81 83 ARG A N 1
ATOM 648 C CA . ARG A 1 83 ? 6.115 -11.398 -15.953 1.00 89.81 83 ARG A CA 1
ATOM 649 C C . ARG A 1 83 ? 7.564 -10.978 -15.758 1.00 89.81 83 ARG A C 1
ATOM 651 O O . ARG A 1 83 ? 8.325 -11.111 -16.707 1.00 89.81 83 ARG A O 1
ATOM 658 N N . ILE A 1 84 ? 7.917 -10.473 -14.578 1.00 86.19 84 ILE A N 1
ATOM 659 C CA . ILE A 1 84 ? 9.272 -10.020 -14.242 1.00 86.19 84 ILE A CA 1
ATOM 660 C C . ILE A 1 84 ? 9.917 -10.954 -13.202 1.00 86.19 84 ILE A C 1
ATOM 662 O O . ILE A 1 84 ? 11.135 -11.025 -13.132 1.00 86.19 84 ILE A O 1
ATOM 666 N N . GLY A 1 85 ? 9.138 -11.713 -12.426 1.00 85.81 85 GLY A N 1
ATOM 667 C CA . GLY A 1 85 ? 9.672 -12.695 -11.479 1.00 85.81 85 GLY A CA 1
ATOM 668 C C . GLY A 1 85 ? 10.296 -13.930 -12.144 1.00 85.81 85 GLY A C 1
ATOM 669 O O . GLY A 1 85 ? 9.769 -14.472 -13.119 1.00 85.81 85 GLY A O 1
ATOM 670 N N . TYR A 1 86 ? 11.397 -14.409 -11.572 1.00 87.38 86 TYR A N 1
ATOM 671 C CA . TYR A 1 86 ? 11.939 -15.750 -11.771 1.00 87.38 86 TYR A CA 1
ATOM 672 C C . TYR A 1 86 ? 11.049 -16.809 -11.092 1.00 87.38 86 TYR A C 1
ATOM 674 O O . TYR A 1 86 ? 10.176 -16.501 -10.279 1.00 87.38 86 TYR A O 1
ATOM 682 N N . SER A 1 87 ? 11.290 -18.096 -11.375 1.00 88.56 87 SER A N 1
ATOM 683 C CA . SER A 1 87 ? 10.542 -19.205 -10.750 1.00 88.56 87 SER A CA 1
ATOM 684 C C . SER A 1 87 ? 10.739 -19.316 -9.233 1.00 88.56 87 SER A C 1
ATOM 686 O O . SER A 1 87 ? 9.916 -19.931 -8.561 1.00 88.56 87 SER A O 1
ATOM 688 N N . ASN A 1 88 ? 11.803 -18.719 -8.693 1.00 89.44 88 ASN A N 1
ATOM 689 C CA . ASN A 1 88 ? 12.084 -18.641 -7.260 1.00 89.44 88 ASN A CA 1
ATOM 690 C C . ASN A 1 88 ? 11.531 -17.361 -6.603 1.00 89.44 88 ASN A C 1
ATOM 692 O O . ASN A 1 88 ? 11.904 -17.068 -5.473 1.00 89.44 88 ASN A O 1
ATOM 696 N N . PHE A 1 89 ? 10.667 -16.618 -7.302 1.00 86.00 89 PHE A N 1
ATOM 697 C CA . PHE A 1 89 ? 10.060 -15.350 -6.881 1.00 86.00 89 PHE A CA 1
ATOM 698 C C . PHE A 1 89 ? 10.990 -14.137 -6.782 1.00 86.00 89 PHE A C 1
ATOM 700 O O . PHE A 1 89 ? 10.473 -13.053 -6.538 1.00 86.00 89 PHE A O 1
ATOM 707 N N . ALA A 1 90 ? 12.290 -14.277 -7.060 1.00 88.50 90 ALA A N 1
ATOM 708 C CA . ALA A 1 90 ? 13.169 -13.119 -7.204 1.00 88.50 90 ALA A CA 1
ATOM 709 C C . ALA A 1 90 ? 12.833 -12.321 -8.476 1.00 88.50 90 ALA A C 1
ATOM 711 O O . ALA A 1 90 ? 12.354 -12.895 -9.458 1.00 88.50 90 ALA A O 1
ATOM 712 N N . TYR A 1 91 ? 13.113 -11.020 -8.510 1.00 88.06 91 TYR A N 1
ATOM 713 C CA . TYR A 1 91 ? 12.820 -10.183 -9.676 1.00 88.06 91 TYR A CA 1
ATOM 714 C C . TYR A 1 91 ? 13.959 -10.145 -10.703 1.00 88.06 91 TYR A C 1
ATOM 716 O O . TYR A 1 91 ? 15.119 -9.895 -10.388 1.00 88.06 91 TYR A O 1
ATOM 724 N N . ALA A 1 92 ? 13.611 -10.316 -11.980 1.00 88.12 92 ALA A N 1
ATOM 725 C CA . ALA A 1 92 ? 14.503 -10.126 -13.121 1.00 88.12 92 ALA A CA 1
ATOM 726 C C . ALA A 1 92 ? 14.563 -8.644 -13.536 1.00 88.12 92 ALA A C 1
ATOM 728 O O . ALA A 1 92 ? 14.161 -8.273 -14.643 1.00 88.12 92 ALA A O 1
ATOM 729 N N . MET A 1 93 ? 15.024 -7.779 -12.630 1.00 85.06 93 MET A N 1
ATOM 730 C CA . MET A 1 93 ? 15.222 -6.353 -12.903 1.00 85.06 93 MET A CA 1
ATOM 731 C C . MET A 1 93 ? 16.681 -6.053 -13.280 1.00 85.06 93 MET A C 1
ATOM 733 O O . MET A 1 93 ? 17.595 -6.657 -12.725 1.00 85.06 93 MET A O 1
ATOM 737 N N . PRO A 1 94 ? 16.926 -5.135 -14.235 1.00 81.19 94 PRO A N 1
ATOM 738 C CA . PRO A 1 94 ? 18.277 -4.787 -14.683 1.00 81.19 94 PRO A CA 1
ATOM 739 C C . PRO A 1 94 ? 19.028 -3.832 -13.737 1.00 81.19 94 PRO A C 1
ATOM 741 O O . PRO A 1 94 ? 20.211 -3.583 -13.954 1.00 81.19 94 PRO A O 1
ATOM 744 N N . ALA A 1 95 ? 18.348 -3.271 -12.737 1.00 83.56 95 ALA A N 1
ATOM 745 C CA . ALA A 1 95 ? 18.904 -2.396 -11.710 1.00 83.56 95 ALA A CA 1
ATOM 746 C C . ALA A 1 95 ? 18.267 -2.728 -10.349 1.00 83.56 95 ALA A C 1
ATOM 748 O O . ALA A 1 95 ? 17.435 -3.637 -10.266 1.00 83.56 95 ALA A O 1
ATOM 749 N N . GLY A 1 96 ? 18.687 -2.007 -9.309 1.00 80.19 96 GLY A N 1
ATOM 750 C CA . GLY A 1 96 ? 18.345 -2.309 -7.923 1.00 80.19 96 GLY A CA 1
ATOM 751 C C . GLY A 1 96 ? 19.039 -3.567 -7.405 1.00 80.19 96 GLY A C 1
ATOM 752 O O . GLY A 1 96 ? 20.039 -4.037 -7.958 1.00 80.19 96 GLY A O 1
ATOM 753 N N . GLY A 1 97 ? 18.501 -4.105 -6.322 1.00 84.69 97 GLY A N 1
ATOM 754 C CA . GLY A 1 97 ? 19.004 -5.271 -5.621 1.00 84.69 97 GLY A CA 1
ATOM 755 C C . GLY A 1 97 ? 17.921 -5.963 -4.798 1.00 84.69 97 GLY A C 1
ATOM 756 O O . GLY A 1 97 ? 16.762 -6.067 -5.203 1.00 84.69 97 GLY A O 1
ATOM 757 N N . ILE A 1 98 ? 18.318 -6.479 -3.634 1.00 89.50 98 ILE A N 1
ATOM 758 C CA . ILE A 1 98 ? 17.441 -7.266 -2.760 1.00 89.50 98 ILE A CA 1
ATOM 759 C C . ILE A 1 98 ? 16.266 -6.449 -2.198 1.00 89.50 98 ILE A C 1
ATOM 761 O O . ILE A 1 98 ? 15.249 -7.019 -1.816 1.00 89.50 98 ILE A O 1
ATOM 765 N N . GLU A 1 99 ? 16.358 -5.119 -2.175 1.00 90.25 99 GLU A N 1
ATOM 766 C CA . GLU A 1 99 ? 15.272 -4.232 -1.759 1.00 90.25 99 GLU A CA 1
ATOM 767 C C . GLU A 1 99 ? 14.024 -4.390 -2.630 1.00 90.25 99 GLU A C 1
ATOM 769 O O . GLU A 1 99 ? 12.909 -4.287 -2.118 1.00 90.25 99 GLU A O 1
ATOM 774 N N . ASN A 1 100 ? 14.183 -4.722 -3.917 1.00 90.00 100 ASN A N 1
ATOM 775 C CA . ASN A 1 100 ? 13.052 -4.957 -4.811 1.00 90.00 100 ASN A CA 1
ATOM 776 C C . ASN A 1 100 ? 12.181 -6.116 -4.317 1.00 90.00 100 ASN A C 1
ATOM 778 O O . ASN A 1 100 ? 10.959 -6.053 -4.456 1.00 90.00 100 ASN A O 1
ATOM 782 N N . GLU A 1 101 ? 12.764 -7.115 -3.650 1.00 92.19 101 GLU A N 1
ATOM 783 C CA . GLU A 1 101 ? 12.032 -8.243 -3.061 1.00 92.19 101 GLU A CA 1
ATOM 784 C C . GLU A 1 101 ? 11.074 -7.811 -1.940 1.00 92.19 101 GLU A C 1
ATOM 786 O O . GLU A 1 101 ? 10.081 -8.489 -1.668 1.00 92.19 101 GLU A O 1
ATOM 791 N N . ALA A 1 102 ? 11.294 -6.635 -1.343 1.00 93.94 102 ALA A N 1
ATOM 792 C CA . ALA A 1 102 ? 10.378 -6.050 -0.371 1.00 93.94 102 ALA A CA 1
ATOM 793 C C . ALA A 1 102 ? 9.102 -5.466 -1.011 1.00 93.94 102 ALA A C 1
ATOM 795 O O . ALA A 1 102 ? 8.137 -5.200 -0.298 1.00 93.94 102 ALA A O 1
ATOM 796 N N . THR A 1 103 ? 9.042 -5.311 -2.343 1.00 95.25 103 THR A N 1
ATOM 797 C CA . THR A 1 103 ? 7.908 -4.679 -3.047 1.00 95.25 103 THR A CA 1
ATOM 798 C C . THR A 1 103 ? 6.565 -5.296 -2.658 1.00 95.25 103 THR A C 1
ATOM 800 O O . THR A 1 103 ? 5.666 -4.593 -2.207 1.00 95.25 103 THR A O 1
ATOM 803 N N . VAL A 1 104 ? 6.406 -6.614 -2.804 1.00 96.94 104 VAL A N 1
ATOM 804 C CA . VAL A 1 104 ? 5.141 -7.293 -2.479 1.00 96.94 104 VAL A CA 1
ATOM 805 C C . VAL A 1 104 ? 4.838 -7.264 -0.977 1.00 96.94 104 VAL A C 1
ATOM 807 O O . VAL A 1 104 ? 3.750 -6.801 -0.633 1.00 96.94 104 VAL A O 1
ATOM 810 N N . PRO A 1 105 ? 5.723 -7.733 -0.073 1.00 97.06 105 PRO A N 1
ATOM 811 C CA . PRO A 1 105 ? 5.385 -7.798 1.347 1.00 97.06 105 PRO A CA 1
ATOM 812 C C . PRO A 1 105 ? 5.119 -6.417 1.955 1.00 97.06 105 PRO A C 1
ATOM 814 O O . PRO A 1 105 ? 4.127 -6.269 2.665 1.00 97.06 105 PRO A O 1
ATOM 817 N N . THR A 1 106 ? 5.923 -5.398 1.634 1.00 97.44 106 THR A N 1
ATOM 818 C CA . THR A 1 106 ? 5.731 -4.038 2.163 1.00 97.44 106 THR A CA 1
ATOM 819 C C . THR A 1 106 ? 4.435 -3.421 1.649 1.00 97.44 106 THR A C 1
ATOM 821 O O . THR A 1 106 ? 3.668 -2.868 2.434 1.00 97.44 106 THR A O 1
ATOM 824 N N . THR A 1 107 ? 4.129 -3.575 0.356 1.00 98.50 107 THR A N 1
ATOM 825 C CA . THR A 1 107 ? 2.884 -3.039 -0.216 1.00 98.50 107 THR A CA 1
ATOM 826 C C . THR A 1 107 ? 1.661 -3.727 0.370 1.00 98.50 107 THR A C 1
ATOM 828 O O . THR A 1 107 ? 0.720 -3.060 0.779 1.00 98.50 107 THR A O 1
ATOM 831 N N . ILE A 1 108 ? 1.662 -5.060 0.456 1.00 98.56 108 ILE A N 1
ATOM 832 C CA . ILE A 1 108 ? 0.528 -5.794 1.027 1.00 98.56 108 ILE A CA 1
ATOM 833 C C . ILE A 1 108 ? 0.352 -5.453 2.511 1.00 98.56 108 ILE A C 1
ATOM 835 O O . ILE A 1 108 ? -0.782 -5.280 2.948 1.00 98.56 108 ILE A O 1
ATOM 839 N N . ALA A 1 109 ? 1.436 -5.284 3.276 1.00 98.31 109 ALA A N 1
ATOM 840 C CA . ALA A 1 109 ? 1.349 -4.811 4.655 1.00 98.31 109 ALA A CA 1
ATOM 841 C C . ALA A 1 109 ? 0.704 -3.416 4.734 1.00 98.31 109 ALA A C 1
ATOM 843 O O . ALA A 1 109 ? -0.267 -3.260 5.468 1.00 98.31 109 ALA A O 1
ATOM 844 N N . ALA A 1 110 ? 1.155 -2.458 3.918 1.00 98.06 110 ALA A N 1
ATOM 845 C CA . ALA A 1 110 ? 0.590 -1.107 3.835 1.00 98.06 110 ALA A CA 1
ATOM 846 C C . ALA A 1 110 ? -0.881 -1.081 3.377 1.00 98.06 110 ALA A C 1
ATOM 848 O O . ALA A 1 110 ? -1.665 -0.248 3.823 1.00 98.06 110 ALA A O 1
ATOM 849 N N . MET A 1 111 ? -1.297 -2.012 2.516 1.00 98.81 111 MET A N 1
ATOM 850 C CA . MET A 1 111 ? -2.698 -2.152 2.101 1.00 98.81 111 MET A CA 1
ATOM 851 C C . MET A 1 111 ? -3.592 -2.718 3.218 1.00 98.81 111 MET A C 1
ATOM 853 O O . MET A 1 111 ? -4.788 -2.419 3.273 1.00 98.81 111 MET A O 1
ATOM 857 N N . LEU A 1 112 ? -3.029 -3.547 4.105 1.00 98.81 112 LEU A N 1
ATOM 858 C CA . LEU A 1 112 ? -3.743 -4.238 5.182 1.00 98.81 112 LEU A CA 1
ATOM 859 C C . LEU A 1 112 ? -3.725 -3.475 6.516 1.00 98.81 112 LEU A C 1
ATOM 861 O O . LEU A 1 112 ? -4.696 -3.574 7.267 1.00 98.81 112 LEU A O 1
ATOM 865 N N . LEU A 1 113 ? -2.669 -2.715 6.813 1.00 98.75 113 LEU A N 1
ATOM 866 C CA . LEU A 1 113 ? -2.496 -1.971 8.060 1.00 98.75 113 LEU A CA 1
ATOM 867 C C . LEU A 1 113 ? -1.668 -0.695 7.837 1.00 98.75 113 LEU A C 1
ATOM 869 O O . LEU A 1 113 ? -0.545 -0.759 7.349 1.00 98.75 113 LEU A O 1
ATOM 873 N N . GLN A 1 114 ? -2.185 0.452 8.284 1.00 98.38 114 GLN A N 1
ATOM 874 C CA . GLN A 1 114 ? -1.444 1.720 8.346 1.00 98.38 114 GLN A CA 1
ATOM 875 C C . GLN A 1 114 ? -1.595 2.329 9.737 1.00 98.38 114 GLN A C 1
ATOM 877 O O . GLN A 1 114 ? -2.701 2.404 10.265 1.00 98.38 114 GLN A O 1
ATOM 882 N N . SER A 1 115 ? -0.494 2.772 10.340 1.00 97.56 115 SER A N 1
ATOM 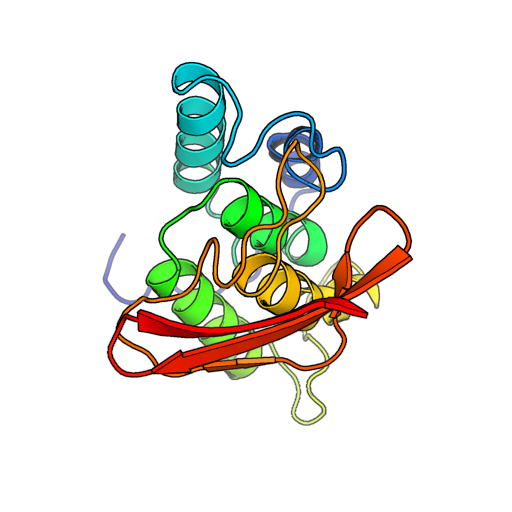883 C CA . SER A 1 115 ? -0.490 3.300 11.716 1.00 97.56 115 SER A CA 1
ATOM 884 C C . SER A 1 115 ? 0.473 4.468 11.929 1.00 97.56 115 SER A C 1
ATOM 886 O O . SER A 1 115 ? 0.794 4.803 13.061 1.00 97.56 115 SER A O 1
ATOM 888 N N . TYR A 1 116 ? 1.019 5.033 10.857 1.00 94.00 116 TYR A N 1
ATOM 889 C CA . TYR A 1 116 ? 2.073 6.053 10.905 1.00 94.00 116 TYR A CA 1
ATOM 890 C C . TYR A 1 116 ? 1.528 7.492 10.964 1.00 94.00 116 TYR A C 1
ATOM 892 O O . TYR A 1 116 ? 2.303 8.442 11.043 1.00 94.00 116 TYR A O 1
ATOM 900 N N . GLN A 1 117 ? 0.201 7.666 10.929 1.00 94.19 117 GLN A N 1
ATOM 901 C CA . GLN A 1 117 ? -0.470 8.946 11.193 1.00 94.19 117 GLN A CA 1
ATOM 902 C C . GLN A 1 117 ? -1.166 8.907 12.564 1.00 94.19 117 GLN A C 1
ATOM 904 O O . GLN A 1 117 ? -0.618 8.344 13.507 1.00 94.19 117 GLN A O 1
ATOM 909 N N . ARG A 1 118 ? -2.337 9.537 12.738 1.00 94.56 118 ARG A N 1
ATOM 910 C CA . ARG A 1 118 ? -2.979 9.634 14.058 1.00 94.56 118 ARG A CA 1
ATOM 911 C C . ARG A 1 118 ? -3.660 8.337 14.487 1.00 94.56 118 ARG A C 1
ATOM 913 O O . ARG A 1 118 ? -3.738 8.085 15.685 1.00 94.56 118 ARG A O 1
ATOM 920 N N . ASN A 1 119 ? -4.209 7.562 13.551 1.00 96.69 119 ASN A N 1
ATOM 921 C CA . ASN A 1 1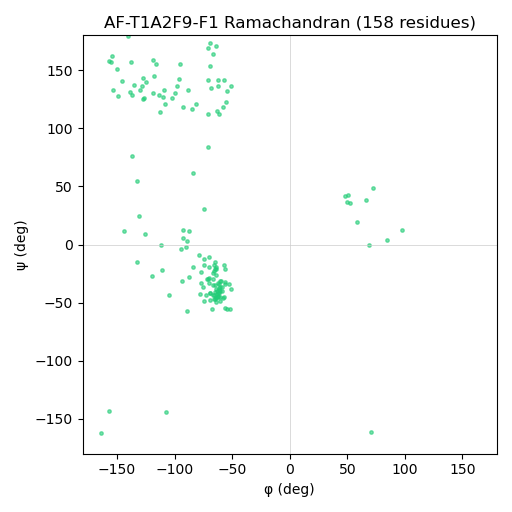19 ? -4.990 6.362 13.855 1.00 96.69 119 ASN A CA 1
ATOM 922 C C . ASN A 1 119 ? -4.359 5.098 13.255 1.00 96.69 119 ASN A C 1
ATOM 924 O O . ASN A 1 119 ? -3.620 5.146 12.272 1.00 96.69 119 ASN A O 1
ATOM 928 N N . ILE A 1 120 ? -4.728 3.951 13.829 1.00 98.12 120 ILE A N 1
ATOM 929 C CA . ILE A 1 120 ? -4.509 2.633 13.231 1.00 98.12 120 ILE A CA 1
ATOM 930 C C . ILE A 1 120 ? -5.675 2.349 12.278 1.00 98.12 120 ILE A C 1
ATOM 932 O O . ILE A 1 120 ? -6.821 2.224 12.712 1.00 98.12 120 ILE A O 1
ATOM 936 N N . HIS A 1 121 ? -5.385 2.221 10.987 1.00 98.25 121 HIS A N 1
ATOM 937 C CA . HIS A 1 121 ? -6.340 1.830 9.955 1.00 98.25 121 HIS A CA 1
ATOM 938 C C . HIS A 1 121 ? -6.130 0.369 9.587 1.00 98.25 121 HIS A C 1
ATOM 940 O O . HIS A 1 121 ? -5.029 -0.019 9.202 1.00 98.25 121 HIS A O 1
ATOM 946 N N . VAL A 1 122 ? -7.194 -0.430 9.662 1.00 98.62 122 VAL A N 1
ATOM 947 C CA . VAL A 1 122 ? -7.217 -1.809 9.157 1.00 98.62 122 VAL A CA 1
ATOM 948 C C . VAL A 1 122 ? -7.865 -1.837 7.777 1.00 98.62 122 VAL A C 1
ATOM 950 O O . VAL A 1 122 ? -8.886 -1.186 7.554 1.00 98.62 122 VAL A O 1
ATOM 953 N N . PHE A 1 123 ? -7.265 -2.581 6.853 1.00 98.62 123 PHE A N 1
ATOM 954 C CA . PHE A 1 123 ? -7.627 -2.598 5.432 1.00 98.62 123 PHE A CA 1
ATOM 955 C C . PHE A 1 123 ? -7.718 -1.193 4.782 1.00 98.62 123 PHE A C 1
ATOM 957 O O . PHE A 1 123 ? -8.671 -0.944 4.034 1.00 98.62 123 PHE A O 1
ATOM 964 N N . PRO A 1 124 ? -6.778 -0.260 5.068 1.00 98.00 124 PRO A N 1
ATOM 965 C CA . PRO A 1 124 ? -6.836 1.130 4.602 1.00 98.00 124 PRO A CA 1
ATOM 966 C C . PRO A 1 124 ? -6.888 1.260 3.082 1.00 98.00 124 PRO A C 1
ATOM 968 O O . PRO A 1 124 ? -7.593 2.130 2.568 1.00 98.00 124 PRO A O 1
ATOM 971 N N . ASP A 1 125 ? -6.175 0.376 2.382 1.00 98.38 125 ASP A N 1
ATOM 972 C CA . ASP A 1 125 ? -6.111 0.347 0.927 1.00 98.38 125 ASP A CA 1
ATOM 973 C C . ASP A 1 125 ? -6.308 -1.076 0.392 1.00 98.38 125 ASP A C 1
ATOM 975 O O . ASP A 1 125 ? -5.492 -1.635 -0.331 1.00 98.38 125 ASP A O 1
ATOM 979 N N . TRP A 1 126 ? -7.407 -1.715 0.791 1.00 98.69 126 TRP A N 1
ATOM 980 C CA . TRP A 1 126 ? -7.768 -3.052 0.320 1.00 98.69 126 TRP A CA 1
ATOM 981 C C . TRP A 1 126 ? -9.101 -3.036 -0.445 1.00 98.69 126 TRP A C 1
ATOM 983 O O . TRP A 1 126 ? -10.016 -2.284 -0.081 1.00 98.69 126 TRP A O 1
ATOM 993 N N . PRO A 1 127 ? -9.294 -3.864 -1.496 1.00 98.19 127 PRO A N 1
ATOM 994 C CA . PRO A 1 127 ? -10.578 -3.928 -2.181 1.00 98.19 127 PRO A CA 1
ATOM 995 C C . PRO A 1 127 ? -11.679 -4.398 -1.223 1.00 98.19 127 PRO A C 1
ATOM 997 O O . PRO A 1 127 ? -11.720 -5.558 -0.830 1.00 98.19 127 PRO A O 1
ATOM 1000 N N . LYS A 1 128 ? -12.629 -3.512 -0.896 1.00 94.56 128 LYS A N 1
ATOM 1001 C CA . LYS A 1 128 ? -13.670 -3.780 0.117 1.00 94.56 128 LYS A CA 1
ATOM 1002 C C . LYS A 1 128 ? -14.414 -5.105 -0.084 1.00 94.56 128 LYS A C 1
ATOM 1004 O O . LYS A 1 128 ? -14.723 -5.782 0.877 1.00 94.56 128 LYS A O 1
ATOM 1009 N N . ARG A 1 129 ? -14.705 -5.491 -1.328 1.00 95.56 129 ARG A N 1
ATOM 1010 C CA . ARG A 1 129 ? -15.457 -6.723 -1.644 1.00 95.56 129 ARG A CA 1
ATOM 1011 C C . ARG A 1 129 ? -14.584 -7.978 -1.770 1.00 95.56 129 ARG A C 1
ATOM 1013 O O . ARG A 1 129 ? -15.050 -8.974 -2.308 1.00 95.56 129 ARG A O 1
ATOM 1020 N N . GLN A 1 130 ? -13.321 -7.911 -1.366 1.00 97.88 130 GLN A N 1
ATOM 1021 C CA . GLN A 1 130 ? -12.418 -9.051 -1.369 1.00 97.88 130 GLN A CA 1
ATOM 1022 C C . GLN A 1 130 ? -12.084 -9.407 0.073 1.00 97.88 130 GLN A C 1
ATOM 1024 O O . GLN A 1 130 ? -11.422 -8.633 0.759 1.00 97.88 130 GLN A O 1
ATOM 1029 N N . ASP A 1 131 ? -12.526 -10.579 0.515 1.00 98.56 131 ASP A N 1
ATOM 1030 C CA . ASP A 1 131 ? -12.233 -11.067 1.858 1.00 98.56 131 ASP A CA 1
ATOM 1031 C C . ASP A 1 131 ? -10.723 -11.140 2.106 1.00 98.56 131 ASP A C 1
ATOM 1033 O O . ASP A 1 131 ? -9.936 -11.497 1.220 1.00 98.56 131 ASP A O 1
ATOM 1037 N N . ALA A 1 132 ? -10.319 -10.784 3.323 1.00 98.50 132 ALA A N 1
ATOM 1038 C CA . ALA A 1 132 ? -8.926 -10.799 3.745 1.00 98.50 132 ALA A CA 1
ATOM 1039 C C . ALA A 1 132 ? -8.803 -10.936 5.261 1.00 98.50 132 ALA A C 1
ATOM 1041 O O . ALA A 1 132 ? -9.699 -10.584 6.026 1.00 98.50 132 ALA A O 1
ATOM 1042 N N . SER A 1 133 ? -7.652 -11.418 5.711 1.00 98.62 133 SER A N 1
ATOM 1043 C CA . SER A 1 133 ? -7.282 -11.388 7.121 1.00 98.62 133 SER A CA 1
ATOM 1044 C C . SER A 1 133 ? -5.778 -11.282 7.271 1.00 98.62 133 SER A C 1
ATOM 1046 O O . SER A 1 133 ? -5.040 -11.805 6.438 1.00 98.62 133 SER A O 1
ATOM 1048 N N . PHE A 1 134 ? -5.341 -10.671 8.364 1.00 98.75 134 PHE A N 1
ATOM 1049 C CA . PHE A 1 134 ? -3.941 -10.633 8.770 1.00 98.75 134 PHE A CA 1
ATOM 1050 C C . PHE A 1 134 ? -3.815 -10.861 10.276 1.00 98.75 134 PHE A C 1
ATOM 1052 O O . PHE A 1 134 ? -4.765 -10.644 11.037 1.00 98.75 134 PHE A O 1
ATOM 1059 N N . GLY A 1 135 ? -2.635 -11.320 10.688 1.00 98.38 135 GLY A N 1
ATOM 1060 C CA . GLY A 1 135 ? -2.295 -11.601 12.075 1.00 98.38 135 GLY A CA 1
ATOM 1061 C C . GLY A 1 135 ? -1.002 -10.904 12.469 1.00 98.38 135 GLY A C 1
ATOM 1062 O O . GLY A 1 135 ? -0.039 -10.932 11.710 1.00 98.38 135 GLY A O 1
ATOM 1063 N N . ASP A 1 136 ? -1.022 -10.305 13.655 1.00 98.25 136 ASP A N 1
ATOM 1064 C CA . ASP A 1 136 ? 0.126 -9.759 14.384 1.00 98.25 136 ASP A CA 1
ATOM 1065 C C . ASP A 1 136 ? 1.052 -8.833 13.571 1.00 98.25 136 ASP A C 1
ATOM 1067 O O . ASP A 1 136 ? 2.264 -8.810 13.782 1.00 98.25 136 ASP A O 1
ATOM 1071 N N . LEU A 1 137 ? 0.480 -8.029 12.666 1.00 98.44 137 LEU A N 1
ATOM 1072 C CA . LEU A 1 137 ? 1.219 -6.938 12.033 1.00 98.44 137 LEU A CA 1
ATOM 1073 C C . LEU A 1 137 ? 1.525 -5.862 13.083 1.00 98.44 137 LEU A C 1
ATOM 1075 O O . LEU A 1 137 ? 0.656 -5.494 13.877 1.00 98.44 137 LEU A O 1
ATOM 1079 N N . LEU A 1 138 ? 2.767 -5.376 13.092 1.00 97.81 138 LEU A N 1
ATOM 1080 C CA . LEU A 1 138 ? 3.235 -4.391 14.062 1.00 97.81 138 LEU A CA 1
ATOM 1081 C C . LEU A 1 138 ? 2.801 -2.983 13.639 1.00 97.81 138 LEU A C 1
ATOM 1083 O O . LEU A 1 138 ? 3.177 -2.510 12.568 1.00 97.81 138 LEU A O 1
ATOM 1087 N N . ALA A 1 139 ? 2.035 -2.317 14.495 1.00 98.19 139 ALA A N 1
ATOM 1088 C CA . ALA A 1 139 ? 1.703 -0.905 14.373 1.00 98.19 139 ALA A CA 1
ATOM 1089 C C . ALA A 1 139 ? 2.655 -0.038 15.218 1.00 98.19 139 ALA A C 1
ATOM 1091 O O . ALA A 1 139 ? 3.223 -0.481 16.220 1.00 98.19 139 ALA A O 1
ATOM 1092 N N . VAL A 1 140 ? 2.806 1.227 14.819 1.00 96.38 140 VAL A N 1
ATOM 1093 C CA . VAL A 1 140 ? 3.559 2.254 15.557 1.00 96.38 140 VAL A CA 1
ATOM 1094 C C . VAL A 1 140 ? 3.026 2.347 16.987 1.00 96.38 140 VAL A C 1
ATOM 1096 O O . VAL A 1 140 ? 1.818 2.431 17.197 1.00 96.38 140 VAL A O 1
ATOM 1099 N N . GLY A 1 141 ? 3.936 2.340 17.962 1.00 95.94 141 GLY A N 1
ATOM 1100 C CA . GLY A 1 141 ? 3.588 2.287 19.385 1.00 95.94 141 GLY A CA 1
ATOM 1101 C C . GLY A 1 141 ? 3.637 0.888 20.006 1.00 95.94 141 GLY A C 1
ATOM 1102 O O . GLY A 1 141 ? 3.171 0.738 21.126 1.00 95.94 141 GLY A O 1
ATOM 1103 N N . ASP A 1 142 ? 4.229 -0.092 19.310 1.00 97.06 142 ASP A N 1
ATOM 1104 C CA . ASP A 1 142 ? 4.427 -1.476 19.781 1.00 97.06 142 ASP A CA 1
ATOM 1105 C C . ASP A 1 142 ? 3.121 -2.263 19.979 1.00 97.06 142 ASP A C 1
ATOM 1107 O O . ASP A 1 142 ? 2.966 -3.053 20.904 1.00 97.06 142 ASP A O 1
ATOM 1111 N N . PHE A 1 143 ? 2.164 -2.051 19.074 1.00 98.12 143 PHE A N 1
ATOM 1112 C CA . PHE A 1 143 ? 0.899 -2.781 19.065 1.00 98.12 143 PHE A CA 1
ATOM 1113 C C . PHE A 1 143 ? 0.935 -3.902 18.033 1.00 98.12 143 PHE A C 1
ATOM 1115 O O . PHE A 1 143 ? 1.222 -3.655 16.859 1.00 98.12 143 PHE A O 1
ATOM 1122 N N . ARG A 1 144 ? 0.554 -5.122 18.418 1.00 9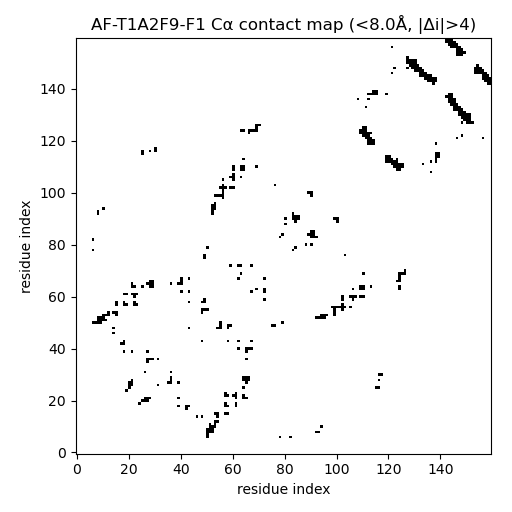8.62 144 ARG A N 1
ATOM 1123 C CA . ARG A 1 144 ? 0.312 -6.195 17.440 1.00 98.62 144 ARG A CA 1
ATOM 1124 C C . ARG A 1 144 ? -1.153 -6.211 17.047 1.00 98.62 144 ARG A C 1
ATOM 1126 O O . ARG A 1 144 ? -2.031 -6.459 17.872 1.00 98.62 144 ARG A O 1
ATOM 1133 N N . VAL A 1 145 ? -1.416 -5.981 15.765 1.00 98.81 145 VAL A N 1
ATOM 1134 C CA . VAL A 1 145 ? -2.770 -5.855 15.228 1.00 98.81 145 VAL A CA 1
ATOM 1135 C C . VAL A 1 145 ? -3.112 -7.069 14.375 1.00 98.81 145 VAL A C 1
ATOM 1137 O O . VAL A 1 145 ? -2.349 -7.494 13.509 1.00 98.81 145 VAL A O 1
ATOM 1140 N N . SER A 1 146 ? -4.293 -7.633 14.603 1.00 98.88 146 SER A N 1
ATOM 1141 C CA . SER A 1 146 ? -4.895 -8.660 13.749 1.00 98.88 146 SER A CA 1
ATOM 1142 C C . SER A 1 146 ? -6.305 -8.241 13.365 1.00 98.88 146 SER A C 1
ATOM 1144 O O . SER A 1 146 ? -7.036 -7.691 14.188 1.00 98.88 146 SER A O 1
ATOM 1146 N N . SER A 1 147 ? -6.730 -8.533 12.141 1.00 98.88 147 SER A N 1
ATOM 1147 C CA . SER A 1 147 ? -8.076 -8.180 11.689 1.00 98.88 147 SER A CA 1
ATOM 1148 C C . SER A 1 147 ? -8.560 -9.106 10.577 1.00 98.88 147 SER A C 1
ATOM 1150 O O . SER A 1 147 ? -7.771 -9.807 9.936 1.00 98.88 147 SER A O 1
ATOM 1152 N N . ARG A 1 148 ? -9.875 -9.117 10.352 1.00 98.81 148 ARG A N 1
ATOM 1153 C CA . ARG A 1 148 ? -10.533 -9.830 9.253 1.00 98.81 148 ARG A CA 1
ATOM 1154 C C . ARG A 1 148 ? -11.571 -8.929 8.597 1.00 98.81 148 ARG A C 1
ATOM 1156 O O . ARG A 1 148 ? -12.341 -8.279 9.297 1.00 98.81 148 ARG A O 1
ATOM 1163 N N . LEU A 1 149 ? -11.604 -8.947 7.271 1.00 98.75 149 LEU A N 1
ATOM 1164 C CA . LEU A 1 149 ? -12.613 -8.340 6.414 1.00 98.75 149 LEU A CA 1
ATOM 1165 C C . LEU A 1 149 ? -13.426 -9.462 5.757 1.00 98.75 149 LEU A C 1
ATOM 1167 O O . LEU A 1 149 ? -12.844 -10.361 5.146 1.00 98.75 149 LEU A O 1
ATOM 1171 N N . THR A 1 150 ? -14.749 -9.401 5.878 1.00 98.25 150 THR A N 1
ATOM 1172 C CA . THR A 1 150 ? -15.686 -10.356 5.272 1.00 98.25 150 THR A CA 1
ATOM 1173 C C . THR A 1 150 ? -16.865 -9.594 4.679 1.00 98.25 150 THR A C 1
ATOM 1175 O O . THR A 1 150 ? -17.445 -8.741 5.350 1.00 98.25 150 THR A O 1
ATOM 1178 N N . ASP A 1 151 ? -17.191 -9.855 3.412 1.00 96.56 151 ASP A N 1
ATOM 1179 C CA . ASP A 1 151 ? -18.336 -9.254 2.708 1.00 96.56 151 ASP A CA 1
ATOM 1180 C C . ASP A 1 151 ? -18.389 -7.712 2.782 1.00 96.56 151 ASP A C 1
ATOM 1182 O O . ASP A 1 151 ? -19.452 -7.088 2.857 1.00 96.56 151 ASP A O 1
ATOM 1186 N N . GLY A 1 152 ? -17.226 -7.054 2.751 1.00 96.44 152 GLY A N 1
ATOM 1187 C CA . GLY A 1 152 ? -17.144 -5.592 2.830 1.00 96.44 152 GLY A CA 1
ATOM 1188 C C . GLY A 1 152 ? -17.166 -4.997 4.228 1.00 96.44 152 GLY A C 1
ATOM 1189 O O . GLY A 1 152 ? -17.147 -3.770 4.335 1.00 96.44 152 GLY A O 1
ATOM 119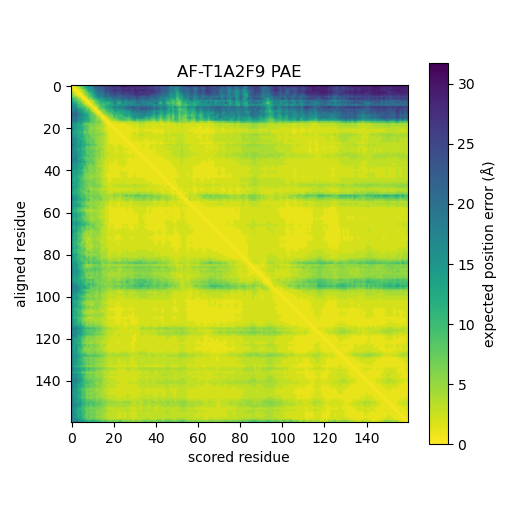0 N N . GLN A 1 153 ? -17.171 -5.819 5.278 1.00 97.75 153 GLN A N 1
ATOM 1191 C CA . GLN A 1 153 ? -17.202 -5.363 6.664 1.00 97.75 153 GLN A CA 1
ATOM 1192 C C . GLN A 1 153 ? -16.046 -5.937 7.477 1.00 97.75 153 GLN A C 1
ATOM 1194 O O . GLN A 1 153 ? -15.668 -7.100 7.333 1.00 97.75 153 GLN A O 1
ATOM 1199 N N . VAL A 1 154 ? -15.465 -5.102 8.341 1.00 98.38 154 VAL A N 1
ATOM 1200 C CA . VAL A 1 154 ? -14.440 -5.544 9.290 1.00 98.38 154 VAL A CA 1
ATOM 1201 C C . VAL A 1 154 ? -15.126 -6.395 10.353 1.00 98.38 154 VAL A C 1
ATOM 1203 O O . VAL A 1 154 ? -15.926 -5.891 11.135 1.00 98.38 154 VAL A O 1
ATOM 1206 N N . ALA A 1 155 ? -14.815 -7.687 10.368 1.00 98.31 155 ALA A N 1
ATOM 1207 C CA . ALA A 1 155 ? -15.407 -8.659 11.276 1.00 98.31 155 ALA A CA 1
ATOM 1208 C C . ALA A 1 155 ? -14.844 -8.540 12.702 1.00 98.31 155 ALA A C 1
ATOM 1210 O O . ALA A 1 155 ? -15.575 -8.724 13.670 1.00 98.31 155 ALA A O 1
ATOM 1211 N N . TYR A 1 156 ? -13.548 -8.240 12.845 1.00 98.69 156 TYR A N 1
ATOM 1212 C CA . TYR A 1 156 ? -12.922 -7.961 14.142 1.00 98.69 156 TYR A CA 1
ATOM 1213 C C . TYR A 1 156 ? -11.650 -7.127 13.987 1.00 98.69 156 TYR A C 1
ATOM 1215 O O . TYR A 1 156 ? -10.991 -7.177 12.949 1.00 98.69 156 TYR A O 1
A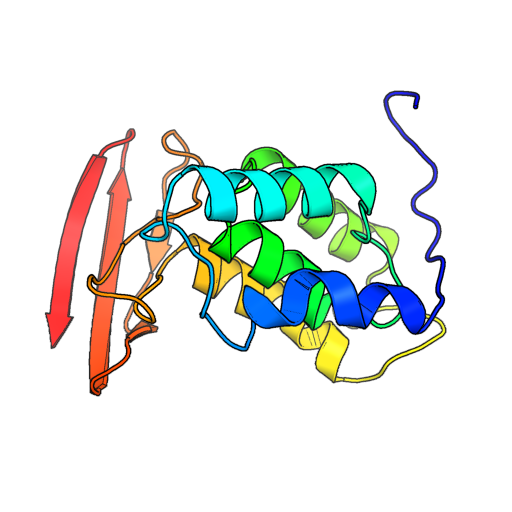TOM 1223 N N . VAL A 1 157 ? -11.256 -6.443 15.060 1.00 98.62 157 VAL A N 1
ATOM 1224 C CA . VAL A 1 157 ? -9.908 -5.893 15.256 1.00 98.62 157 VAL A CA 1
ATOM 1225 C C . VAL A 1 157 ? -9.410 -6.378 16.614 1.00 98.62 157 VAL A C 1
ATO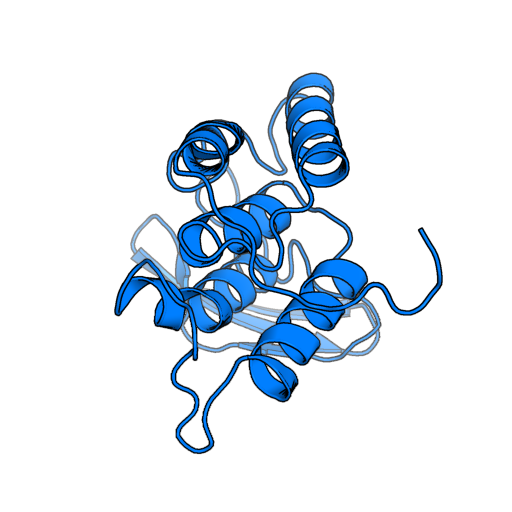M 1227 O O . VAL A 1 157 ? -10.093 -6.202 17.620 1.00 98.62 157 VAL A O 1
ATOM 1230 N N . ARG A 1 158 ? -8.240 -7.018 16.641 1.00 98.75 158 ARG A N 1
ATOM 1231 C CA . ARG A 1 158 ? -7.542 -7.441 17.860 1.00 98.75 158 ARG A CA 1
ATOM 1232 C C . ARG A 1 158 ? -6.253 -6.644 17.969 1.00 98.75 158 ARG A C 1
ATOM 1234 O O . ARG A 1 158 ? -5.479 -6.637 17.016 1.00 98.75 158 ARG A O 1
ATOM 1241 N N . ILE A 1 159 ? -6.036 -6.030 19.125 1.00 98.44 159 ILE A N 1
ATOM 1242 C CA . ILE A 1 159 ? -4.826 -5.285 19.470 1.00 98.44 159 ILE A CA 1
ATOM 1243 C C . ILE A 1 159 ? -4.317 -5.859 20.791 1.00 98.44 159 ILE A C 1
ATOM 1245 O O . ILE A 1 159 ? -5.106 -5.964 21.734 1.00 98.44 159 ILE A O 1
ATOM 1249 N N . VAL A 1 160 ? -3.051 -6.281 20.827 1.00 96.44 160 VAL A N 1
ATOM 1250 C CA . VAL A 1 160 ? -2.356 -6.768 22.032 1.00 96.44 160 VAL A CA 1
A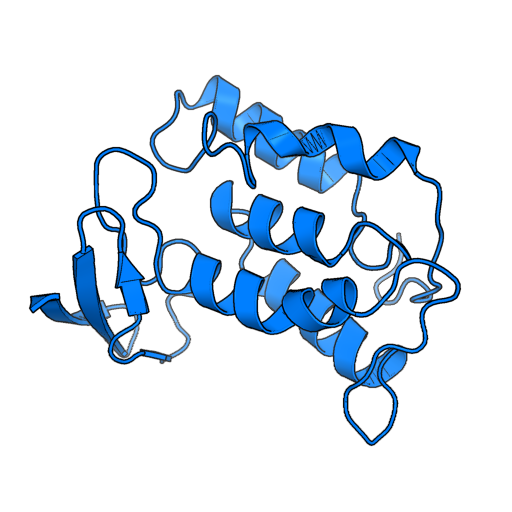TOM 1251 C C . VAL A 1 160 ? -1.076 -5.993 22.272 1.00 96.44 160 VAL A C 1
ATOM 1253 O O . VAL A 1 160 ? -0.490 -5.526 21.263 1.00 96.44 160 VAL A O 1
#

pLDDT: mean 90.59, std 13.49, range [35.88, 98.88]

Nearest PDB structures (foldseek):
  7znz-assembly1_A  TM=8.506E-01  e=4.297E-05  Akkermansia muciniphila ATCC BAA-835
  7zo0-assembly1_A  TM=7.930E-01  e=9.055E-05  Akkermansia muciniphila ATCC BAA-835
  7kmq-assembly1_B  TM=8.504E-01  e=3.018E-04  Xanthomonas citri pv. citri str. 306
  7kmq-assembly1_A  TM=8.485E-01  e=4.509E-04  Xanthomonas citri pv. citri str. 306

Sequence (160 aa):
FGPNPPVRPVGSSAGMDALQVVFPAWNIGLESQSRLRRAALDTVDYLRLWYDSNDTSSFYPAAADAGYDPKVILRHLRLLVRRIGYSNFAYAMPAGGIENEATVPTTIAAMLLQSYQRNIHVFPDWPKRQDASFGDLLAVGDFRVSSRLTDGQVAYVRIV

Radius of gyration: 15.73 Å; Cα contacts (8 Å, |Δi|>4): 260; chains: 1; bounding box: 37×38×47 Å

Foldseek 3Di:
DDPCDPLDADEDPVLQPQQVCQPPVNVDFDPDDPVSLVSLQVSLVVSVNLRHLARLLPSLLSCLRSQHALVVSVVSVVCQQPPQADPVSDGVGPDHDPSNSNNVVSNVLSCQWDASDDDIDGNSRPDLQDWDWDWQDAHPPGWGWIWIHDRSDTPDIDID

Solvent-accessible surface area (backbone atoms only — not comparable to full-atom values): 9025 Å² total; per-residue (Å²): 132,68,101,74,68,84,91,59,73,47,78,64,82,78,66,57,78,75,43,37,54,31,26,88,64,44,76,37,26,78,88,40,60,68,70,59,25,47,52,49,42,52,48,48,70,69,64,62,51,77,47,30,29,69,32,33,46,42,50,50,28,20,36,28,42,37,50,44,65,36,66,57,52,53,50,46,52,53,46,43,54,73,73,38,28,45,98,84,68,49,71,72,52,96,44,71,62,77,61,52,71,40,24,62,61,50,23,53,44,33,13,44,43,43,34,78,65,95,56,79,35,73,47,65,24,48,55,58,84,53,68,47,72,52,73,64,47,77,36,73,89,80,32,32,37,28,39,32,37,50,90,57,38,77,76,49,80,47,77,89

Organism: NCBI:txid410659

Mean predicted aligned error: 4.88 Å